Protein AF-A0A4Y9YD47-F1 (afdb_monomer_lite)

Secondary structure (DSSP, 8-state):
--TT--------B---TT--TTS-PPPTTS-TT-GGGGHHHHHHHHHHHHHHS---B-HHHHHHHHHHTT---------

Structure (mmCIF, N/CA/C/O backbone):
data_AF-A0A4Y9YD47-F1
#
_entry.id   AF-A0A4Y9YD47-F1
#
loop_
_atom_site.group_PDB
_atom_site.id
_atom_site.type_symbol
_atom_site.label_atom_id
_atom_site.label_alt_id
_atom_site.label_comp_id
_atom_site.label_asym_id
_atom_site.label_entity_id
_atom_site.label_seq_id
_atom_site.pdbx_PDB_ins_code
_atom_site.Cartn_x
_atom_site.Cartn_y
_atom_site.Cartn_z
_atom_site.occupancy
_atom_site.B_iso_or_equiv
_atom_site.auth_seq_id
_atom_site.auth_comp_id
_atom_site.auth_asym_id
_atom_site.auth_atom_id
_atom_site.pdbx_PDB_model_num
ATOM 1 N N . MET A 1 1 ? -15.729 7.180 19.481 1.00 87.81 1 MET A N 1
ATOM 2 C CA . MET A 1 1 ? -16.472 6.795 18.259 1.00 87.81 1 MET A CA 1
ATOM 3 C C . MET A 1 1 ? -17.478 5.721 18.637 1.00 87.81 1 MET A C 1
ATOM 5 O O . MET A 1 1 ? -17.116 4.854 19.421 1.00 87.81 1 MET A O 1
ATOM 9 N N . SER A 1 2 ? -18.727 5.794 18.164 1.00 92.94 2 SER A N 1
ATOM 10 C CA . SER A 1 2 ? -19.686 4.699 18.387 1.00 92.94 2 SER A CA 1
ATOM 11 C C . SER A 1 2 ? -19.323 3.496 17.500 1.00 92.94 2 SER A C 1
ATOM 13 O O . SER A 1 2 ? -18.643 3.696 16.492 1.00 92.94 2 SER A O 1
ATOM 15 N N . PRO A 1 3 ? -19.797 2.273 17.799 1.00 90.62 3 PRO A N 1
ATOM 16 C CA . PRO A 1 3 ? -19.486 1.087 16.990 1.00 90.62 3 PRO A CA 1
ATOM 17 C C . PRO A 1 3 ? -19.867 1.192 15.502 1.00 90.62 3 PRO A C 1
ATOM 19 O O . PRO A 1 3 ? -19.291 0.498 14.672 1.00 90.62 3 PRO A O 1
ATOM 22 N N . ASN A 1 4 ? -20.806 2.080 15.155 1.00 94.06 4 ASN A N 1
ATOM 23 C CA . ASN A 1 4 ? -21.254 2.313 13.776 1.00 94.06 4 ASN A CA 1
ATOM 24 C C . ASN A 1 4 ? -20.572 3.518 13.106 1.00 94.06 4 ASN A C 1
ATOM 26 O O . ASN A 1 4 ? -20.869 3.838 11.955 1.00 94.06 4 ASN A O 1
ATOM 30 N N . SER A 1 5 ? -19.693 4.224 13.821 1.00 96.00 5 SER A N 1
ATOM 31 C CA . SER A 1 5 ? -18.933 5.339 13.256 1.00 96.00 5 SER A CA 1
ATOM 32 C C . SER A 1 5 ? -17.858 4.816 12.298 1.00 96.00 5 SER A C 1
ATOM 34 O O . SER A 1 5 ? -17.253 3.776 12.547 1.00 96.00 5 SER A O 1
ATOM 36 N N . ARG A 1 6 ? -17.571 5.559 11.225 1.00 95.94 6 ARG A N 1
ATOM 37 C CA . ARG A 1 6 ? -16.495 5.250 10.269 1.00 95.94 6 ARG A CA 1
ATOM 38 C C . ARG A 1 6 ? -15.496 6.402 10.222 1.00 95.94 6 ARG A C 1
ATOM 40 O O . ARG A 1 6 ? -15.895 7.557 10.346 1.00 95.94 6 ARG A O 1
ATOM 47 N N . VAL A 1 7 ? -14.219 6.082 10.027 1.00 95.06 7 VAL A N 1
ATOM 48 C CA . VAL A 1 7 ? -13.178 7.069 9.706 1.00 95.06 7 VAL A CA 1
ATOM 49 C C . VAL A 1 7 ? -12.957 7.032 8.199 1.00 95.06 7 VAL A C 1
ATOM 51 O O . VAL A 1 7 ? -12.756 5.957 7.637 1.00 95.06 7 VAL A O 1
ATOM 54 N N . LEU A 1 8 ? -13.006 8.195 7.552 1.00 95.44 8 LEU A N 1
ATOM 55 C CA . LEU A 1 8 ? -12.566 8.358 6.170 1.00 95.44 8 LEU A CA 1
ATOM 56 C C . LEU A 1 8 ? -11.184 9.007 6.187 1.00 95.44 8 LEU A C 1
ATOM 58 O O . LEU A 1 8 ? -11.027 10.096 6.734 1.00 95.44 8 LEU A O 1
ATOM 62 N N . ILE A 1 9 ? -10.206 8.334 5.589 1.00 94.12 9 ILE A N 1
ATOM 63 C CA . ILE A 1 9 ? -8.836 8.827 5.447 1.00 94.12 9 ILE A CA 1
ATOM 64 C C . ILE A 1 9 ? -8.607 9.116 3.963 1.00 94.12 9 ILE A C 1
ATOM 66 O O . ILE A 1 9 ? -8.865 8.256 3.121 1.00 94.12 9 ILE A O 1
ATOM 70 N N . ILE A 1 10 ? -8.160 10.333 3.653 1.00 94.19 10 ILE A N 1
ATOM 71 C CA . ILE A 1 10 ? -7.777 10.754 2.302 1.00 94.19 10 ILE A CA 1
ATOM 72 C C . ILE A 1 10 ? -6.277 11.001 2.339 1.00 94.19 10 ILE A C 1
ATOM 74 O O . ILE A 1 10 ? -5.828 11.984 2.922 1.00 94.19 10 ILE A O 1
ATOM 78 N N . GLU A 1 11 ? -5.514 10.094 1.745 1.00 91.06 11 GLU A N 1
ATOM 79 C CA . GLU A 1 11 ? -4.058 10.102 1.853 1.00 91.06 11 GLU A CA 1
ATOM 80 C C . GLU A 1 11 ? -3.413 9.575 0.573 1.00 91.06 11 GLU A C 1
ATOM 82 O O . GLU A 1 11 ? -4.067 8.975 -0.293 1.00 91.06 11 GLU A O 1
ATOM 87 N N . MET A 1 12 ? -2.114 9.825 0.429 1.00 93.06 12 MET A N 1
ATOM 88 C CA . MET A 1 12 ? -1.371 9.376 -0.728 1.00 93.06 12 MET A CA 1
ATOM 89 C C . MET A 1 12 ? -0.957 7.910 -0.577 1.00 93.06 12 MET A C 1
ATOM 91 O O . MET A 1 12 ? 0.028 7.563 0.053 1.00 93.06 12 MET A O 1
ATOM 95 N N . ILE A 1 13 ? -1.696 7.020 -1.234 1.00 93.50 13 ILE A N 1
ATOM 96 C CA . ILE A 1 13 ? -1.339 5.597 -1.260 1.00 93.50 13 ILE A CA 1
ATOM 97 C C . ILE A 1 13 ? -0.223 5.335 -2.273 1.00 93.50 13 ILE A C 1
ATOM 99 O O . ILE A 1 13 ? -0.380 5.641 -3.466 1.00 93.50 13 ILE A O 1
ATOM 103 N N . VAL A 1 14 ? 0.866 4.714 -1.818 1.00 95.00 14 VAL A N 1
ATOM 104 C CA . VAL A 1 14 ? 1.938 4.196 -2.677 1.00 95.00 14 VAL A CA 1
ATOM 105 C C . VAL A 1 14 ? 1.459 2.926 -3.374 1.00 95.00 14 VAL A C 1
ATOM 107 O O . VAL A 1 14 ? 1.030 1.975 -2.725 1.00 95.00 14 VAL A O 1
ATOM 110 N N . HIS A 1 15 ? 1.565 2.890 -4.704 1.00 94.81 15 HIS A N 1
ATOM 111 C CA . HIS A 1 15 ? 1.395 1.665 -5.485 1.00 94.81 15 HIS A CA 1
ATOM 112 C C . HIS A 1 15 ? 2.783 1.049 -5.729 1.00 94.81 15 HIS A C 1
ATOM 114 O O . HIS A 1 15 ? 3.584 1.648 -6.458 1.00 94.81 15 HIS A O 1
ATOM 120 N N . PRO A 1 16 ? 3.101 -0.121 -5.143 1.00 94.56 16 PRO A N 1
ATOM 121 C CA . PRO A 1 16 ? 4.395 -0.760 -5.350 1.00 94.56 16 PRO A CA 1
ATOM 122 C C . PRO A 1 16 ? 4.611 -1.153 -6.821 1.00 94.56 16 PRO A C 1
ATOM 124 O O . PRO A 1 16 ? 3.673 -1.610 -7.476 1.00 94.56 16 PRO A O 1
ATOM 127 N N . PRO A 1 17 ? 5.840 -1.054 -7.362 1.00 93.81 17 PRO A N 1
ATOM 128 C CA . PRO A 1 17 ? 6.126 -1.438 -8.749 1.00 93.81 17 PRO A CA 1
ATOM 129 C C . PRO A 1 17 ? 5.916 -2.935 -9.021 1.00 93.81 17 PRO A C 1
ATOM 131 O O . PRO A 1 17 ? 5.662 -3.313 -10.164 1.00 93.81 17 PRO A O 1
ATOM 134 N N . LEU A 1 18 ? 5.977 -3.767 -7.974 1.00 94.25 18 LEU A N 1
ATOM 135 C CA . LEU A 1 18 ? 5.688 -5.205 -8.020 1.00 94.25 18 LEU A CA 1
ATOM 136 C C . LEU A 1 18 ? 4.198 -5.537 -7.811 1.00 94.25 18 LEU A C 1
ATOM 138 O O . LEU A 1 18 ? 3.818 -6.703 -7.869 1.00 94.25 18 LEU A O 1
ATOM 142 N N . GLY A 1 19 ? 3.355 -4.522 -7.607 1.00 94.44 19 GLY A N 1
ATOM 143 C CA . GLY A 1 19 ? 1.914 -4.656 -7.418 1.00 94.44 19 GLY A CA 1
ATOM 144 C C . GLY A 1 19 ? 1.485 -4.742 -5.956 1.00 94.44 19 GLY A C 1
ATOM 145 O O . GLY A 1 19 ? 2.293 -4.708 -5.031 1.00 94.44 19 GLY A O 1
ATOM 146 N N . SER A 1 20 ? 0.173 -4.817 -5.771 1.00 94.56 20 SER A N 1
ATOM 147 C CA . SER A 1 20 ? -0.513 -4.995 -4.491 1.00 94.56 20 SER A CA 1
ATOM 148 C C . SER A 1 20 ? -1.769 -5.818 -4.755 1.00 94.56 20 SER A C 1
ATOM 150 O O . SER A 1 20 ? -2.388 -5.681 -5.809 1.00 94.56 20 SER A O 1
ATOM 152 N N . ILE A 1 21 ? -2.173 -6.654 -3.798 1.00 92.62 21 ILE A N 1
ATOM 153 C CA . ILE A 1 21 ? -3.429 -7.413 -3.909 1.00 92.62 21 ILE A CA 1
ATOM 154 C C . ILE A 1 21 ? -4.664 -6.500 -3.846 1.00 92.62 21 ILE A C 1
ATOM 156 O O . ILE A 1 21 ? -5.746 -6.897 -4.268 1.00 92.62 21 ILE A O 1
ATOM 160 N N . GLN A 1 22 ? -4.502 -5.285 -3.313 1.00 93.06 22 GLN A N 1
ATOM 161 C CA . GLN A 1 22 ? -5.576 -4.314 -3.108 1.00 93.06 22 GLN A CA 1
ATOM 162 C C . GLN A 1 22 ? -5.685 -3.306 -4.260 1.00 93.06 22 GLN A C 1
ATOM 164 O O . GLN A 1 22 ? -6.659 -2.558 -4.329 1.00 93.06 22 GLN A O 1
ATOM 169 N N . LEU A 1 23 ? -4.699 -3.266 -5.165 1.00 93.81 23 LEU A N 1
ATOM 170 C CA . LEU A 1 23 ? -4.627 -2.304 -6.264 1.00 93.81 23 LEU A CA 1
ATOM 171 C C . LEU A 1 23 ? -4.633 -3.005 -7.619 1.00 93.81 23 LEU A C 1
ATOM 173 O O . LEU A 1 23 ? -4.062 -4.074 -7.810 1.00 93.81 23 LEU A O 1
ATOM 177 N N . LYS A 1 24 ? -5.250 -2.356 -8.608 1.00 94.69 24 LYS A N 1
ATOM 178 C CA . LYS A 1 24 ? -5.243 -2.846 -9.985 1.00 94.69 24 LYS A CA 1
ATOM 179 C C . LYS A 1 24 ? -3.891 -2.572 -10.642 1.00 94.69 24 LYS A C 1
ATOM 181 O O . LYS A 1 24 ? -3.592 -1.419 -10.965 1.00 94.69 24 LYS A O 1
ATOM 186 N N . SER A 1 25 ? -3.132 -3.631 -10.909 1.00 96.00 25 SER A N 1
ATOM 187 C CA . SER A 1 25 ? -1.898 -3.565 -11.695 1.00 96.00 25 SER A CA 1
ATOM 188 C C . SER A 1 25 ? -2.146 -3.043 -13.112 1.00 96.00 25 SER A C 1
ATOM 190 O O . SER A 1 25 ? -3.142 -3.386 -13.758 1.00 96.00 25 SER A O 1
ATOM 192 N N . ALA A 1 26 ? -1.209 -2.238 -13.607 1.00 96.75 26 ALA A N 1
ATOM 193 C CA . ALA A 1 26 ? -1.149 -1.855 -15.010 1.00 96.75 26 ALA A CA 1
ATOM 194 C C . ALA A 1 26 ? -0.983 -3.090 -15.925 1.00 96.75 26 ALA A C 1
ATOM 196 O O . ALA A 1 26 ? -0.403 -4.097 -15.507 1.00 96.75 26 ALA A O 1
ATOM 197 N N . PRO A 1 27 ? -1.464 -3.031 -17.180 1.00 95.62 27 PRO A N 1
ATOM 198 C CA . PRO A 1 27 ? -1.210 -4.087 -18.151 1.00 95.62 27 PRO A CA 1
ATOM 199 C C . PRO A 1 27 ? 0.277 -4.144 -18.533 1.00 95.62 27 PRO A C 1
ATOM 201 O O . PRO A 1 27 ? 0.955 -3.118 -18.620 1.00 95.62 27 PRO A O 1
ATOM 204 N N . ALA A 1 28 ? 0.773 -5.347 -18.825 1.00 94.69 28 ALA A N 1
ATOM 205 C CA . ALA A 1 28 ? 2.126 -5.539 -19.342 1.00 94.69 28 ALA A CA 1
ATOM 206 C C . ALA A 1 28 ? 2.335 -4.765 -20.667 1.00 94.69 28 ALA A C 1
ATOM 208 O O . ALA A 1 28 ? 1.395 -4.658 -21.458 1.00 94.69 28 ALA A O 1
ATOM 209 N N . PRO A 1 29 ? 3.544 -4.231 -20.939 1.00 94.25 29 PRO A N 1
ATOM 210 C CA . PRO A 1 29 ? 4.802 -4.428 -20.207 1.00 94.25 29 PRO A CA 1
ATOM 211 C C . PRO A 1 29 ? 5.061 -3.389 -19.101 1.00 94.25 29 PRO A C 1
ATOM 213 O O . PRO A 1 29 ? 6.188 -3.274 -18.623 1.00 94.25 29 PRO A O 1
ATOM 216 N N . LEU A 1 30 ? 4.060 -2.592 -18.715 1.00 95.94 30 LEU A N 1
ATOM 217 C CA . LEU A 1 30 ? 4.248 -1.583 -17.676 1.00 95.94 30 LEU A CA 1
ATOM 218 C C . LEU A 1 30 ? 4.472 -2.240 -16.304 1.00 95.94 30 LEU A C 1
ATOM 220 O O . LEU A 1 30 ? 3.898 -3.298 -16.032 1.00 95.94 30 LEU A O 1
ATOM 224 N N . PRO A 1 31 ? 5.253 -1.607 -15.408 1.00 96.38 31 PRO A N 1
ATOM 225 C CA . PRO A 1 31 ? 5.264 -2.010 -14.007 1.00 96.38 31 PRO A CA 1
ATOM 226 C C . PRO A 1 31 ? 3.865 -1.816 -13.413 1.00 96.38 31 PRO A C 1
ATOM 228 O O . PRO A 1 31 ? 3.116 -0.934 -13.846 1.00 96.38 31 PRO A O 1
ATOM 231 N N . ALA A 1 32 ? 3.521 -2.605 -12.393 1.00 96.88 32 ALA A N 1
ATOM 232 C CA . ALA A 1 32 ? 2.167 -2.643 -11.836 1.00 96.88 32 ALA A CA 1
ATOM 233 C C . ALA A 1 32 ? 1.655 -1.255 -11.417 1.00 96.88 32 ALA A C 1
ATOM 235 O O . ALA A 1 32 ? 0.477 -0.947 -11.586 1.00 96.88 32 ALA A O 1
ATOM 236 N N . ASN A 1 33 ? 2.566 -0.388 -10.976 1.00 95.62 33 ASN A N 1
ATOM 237 C CA . ASN A 1 33 ? 2.291 0.980 -10.561 1.00 95.62 33 ASN A CA 1
ATOM 238 C C . ASN A 1 33 ? 2.183 2.013 -11.697 1.00 95.62 33 ASN A C 1
ATOM 240 O O . ASN A 1 33 ? 2.252 3.209 -11.422 1.00 95.62 33 ASN A O 1
ATOM 244 N N . TYR A 1 34 ? 2.022 1.611 -12.959 1.00 96.06 34 TYR A N 1
ATOM 245 C CA . TYR A 1 34 ? 1.892 2.522 -14.112 1.00 96.06 34 TYR A CA 1
ATOM 246 C C . TYR A 1 34 ? 3.150 3.370 -14.403 1.00 96.06 34 TYR A C 1
ATOM 248 O O . TYR A 1 34 ? 3.103 4.306 -15.207 1.00 96.06 34 TYR A O 1
ATOM 256 N N . GLY A 1 35 ? 4.288 3.063 -13.769 1.00 94.50 35 GLY A N 1
ATOM 257 C CA . GLY A 1 35 ? 5.571 3.727 -14.000 1.00 94.50 35 GLY A CA 1
ATOM 258 C C . GLY A 1 35 ? 5.478 5.236 -13.784 1.00 94.50 35 GLY A C 1
ATOM 259 O O . GLY A 1 35 ? 5.211 5.702 -12.677 1.00 94.50 35 GLY A O 1
ATOM 260 N N . ARG A 1 36 ? 5.655 6.016 -14.860 1.00 94.31 36 ARG A N 1
ATOM 261 C CA . ARG A 1 36 ? 5.585 7.486 -14.812 1.00 94.31 36 ARG A CA 1
ATOM 262 C C . ARG A 1 36 ? 4.229 8.016 -14.333 1.00 94.31 36 ARG A C 1
ATOM 264 O O . ARG A 1 36 ? 4.195 9.101 -13.762 1.00 94.31 36 ARG A O 1
ATOM 271 N N . GLY A 1 37 ? 3.142 7.254 -14.490 1.00 92.81 37 GLY A N 1
ATOM 272 C CA . GLY A 1 37 ? 1.832 7.612 -13.932 1.00 92.81 37 GLY A CA 1
ATOM 273 C C . GLY A 1 37 ? 1.836 7.760 -12.404 1.00 92.81 37 GLY A C 1
ATOM 274 O O . GLY A 1 37 ? 1.072 8.553 -11.865 1.00 92.81 37 GLY A O 1
ATOM 275 N N . SER A 1 38 ? 2.750 7.075 -11.709 1.00 93.44 38 SER A N 1
ATOM 276 C CA . SER A 1 38 ? 2.928 7.178 -10.254 1.00 93.44 38 SER A CA 1
ATOM 277 C C . SER A 1 38 ? 4.065 8.115 -9.831 1.00 93.44 38 SER A C 1
ATOM 279 O O . SER A 1 38 ? 4.397 8.163 -8.648 1.00 93.44 38 SER A O 1
ATOM 281 N N . LEU A 1 39 ? 4.655 8.891 -10.753 1.00 93.69 39 LEU A N 1
ATOM 282 C CA . LEU A 1 39 ? 5.807 9.758 -10.465 1.00 93.69 39 LEU A CA 1
ATOM 283 C C . LEU A 1 39 ? 5.536 10.727 -9.307 1.00 93.69 39 LEU A C 1
ATOM 285 O O . LEU A 1 39 ? 6.352 10.836 -8.397 1.00 93.69 39 LEU A O 1
ATOM 289 N N . MET A 1 40 ? 4.372 11.385 -9.313 1.00 93.50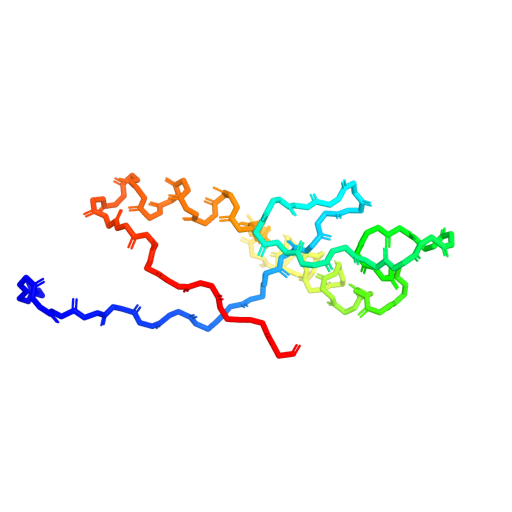 40 MET A N 1
ATOM 290 C CA . MET A 1 40 ? 4.018 12.354 -8.269 1.00 93.50 40 MET A CA 1
ATOM 291 C C . MET A 1 40 ? 3.943 11.718 -6.879 1.00 93.50 40 MET A C 1
ATOM 293 O O . MET A 1 40 ? 4.266 12.383 -5.901 1.00 93.50 40 MET A O 1
ATOM 297 N N . LYS A 1 41 ? 3.583 10.429 -6.791 1.00 93.62 41 LYS A N 1
ATOM 298 C CA . LYS A 1 41 ? 3.539 9.701 -5.518 1.00 93.62 41 LYS A CA 1
ATOM 299 C C . LYS A 1 41 ? 4.934 9.477 -4.947 1.00 93.62 41 LYS A C 1
ATOM 301 O O . LYS A 1 41 ? 5.166 9.757 -3.781 1.00 93.62 41 LYS A O 1
ATOM 306 N N . GLY A 1 42 ? 5.875 9.051 -5.791 1.00 94.19 42 GLY A N 1
ATOM 307 C CA . GLY A 1 42 ? 7.274 8.902 -5.383 1.00 94.19 42 GLY A CA 1
ATOM 308 C C . GLY A 1 42 ? 7.933 10.238 -5.026 1.00 94.19 42 GLY A C 1
ATOM 309 O O . GLY A 1 42 ? 8.693 10.311 -4.069 1.00 94.19 42 GLY A O 1
ATOM 310 N N . MET A 1 43 ? 7.618 11.315 -5.755 1.00 96.38 43 MET A N 1
ATOM 311 C CA . MET A 1 43 ? 8.120 12.651 -5.412 1.00 96.38 43 MET A CA 1
ATOM 312 C C . MET A 1 43 ? 7.589 13.132 -4.060 1.00 96.38 43 MET A C 1
ATOM 314 O O . MET A 1 43 ? 8.353 13.698 -3.286 1.00 96.38 43 MET A O 1
ATOM 318 N N . HIS A 1 44 ? 6.307 12.901 -3.769 1.00 96.50 44 HIS A N 1
ATOM 319 C CA . HIS A 1 44 ? 5.721 13.277 -2.486 1.00 96.50 44 HIS A CA 1
ATOM 320 C C . HIS A 1 44 ? 6.357 12.513 -1.321 1.00 96.50 44 HIS A C 1
ATOM 322 O O . HIS A 1 44 ? 6.710 13.132 -0.328 1.00 96.50 44 HIS A O 1
ATOM 328 N N . ASP A 1 45 ? 6.599 11.209 -1.472 1.00 96.50 45 ASP A N 1
ATOM 329 C CA . ASP A 1 45 ? 7.293 10.400 -0.461 1.00 96.50 45 ASP A CA 1
ATOM 330 C C . ASP A 1 45 ? 8.691 10.954 -0.132 1.00 96.50 45 ASP A C 1
ATOM 332 O O . ASP A 1 45 ? 9.044 11.138 1.031 1.00 96.50 45 ASP A O 1
ATOM 33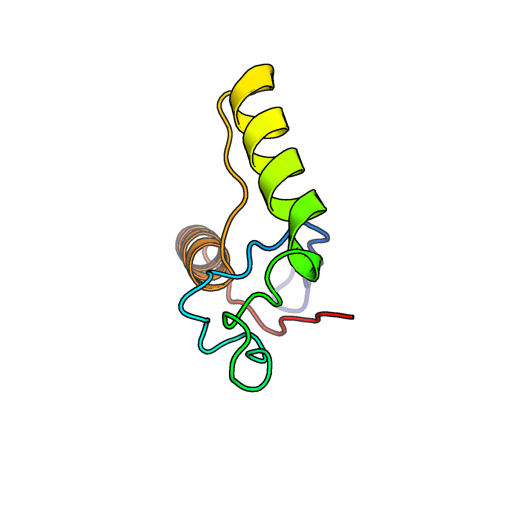6 N N . ILE A 1 46 ? 9.453 11.364 -1.154 1.00 97.50 46 ILE A N 1
ATOM 337 C CA . ILE A 1 46 ? 10.750 12.033 -0.960 1.00 97.50 46 ILE A CA 1
ATOM 338 C C . ILE A 1 46 ? 10.589 13.372 -0.227 1.00 97.50 46 ILE A C 1
ATOM 340 O O . ILE A 1 46 ? 11.418 13.708 0.621 1.00 97.50 46 ILE A O 1
ATOM 344 N N . VAL A 1 47 ? 9.550 14.150 -0.545 1.00 97.88 47 VAL A N 1
ATOM 345 C CA . VAL A 1 47 ? 9.261 15.423 0.136 1.00 97.88 47 VAL A CA 1
ATOM 346 C C . VAL A 1 47 ? 8.932 15.182 1.610 1.00 97.88 47 VAL A C 1
ATOM 348 O O . VAL A 1 47 ? 9.513 15.847 2.467 1.00 97.88 47 VAL A O 1
ATOM 351 N N . MET A 1 48 ? 8.072 14.209 1.915 1.00 98.06 48 MET A N 1
ATOM 352 C CA . MET A 1 48 ? 7.705 13.842 3.285 1.00 98.06 48 MET A CA 1
ATOM 353 C C . MET A 1 48 ? 8.913 13.365 4.090 1.00 98.06 48 MET A C 1
ATOM 355 O O . MET A 1 48 ? 9.128 13.833 5.210 1.00 98.06 48 MET A O 1
ATOM 359 N N . LEU A 1 49 ? 9.769 12.532 3.495 1.00 98.12 49 LEU A N 1
ATOM 360 C CA . LEU A 1 49 ? 11.031 12.126 4.108 1.00 98.12 49 LEU A CA 1
ATOM 361 C C . LEU A 1 49 ? 11.929 13.335 4.390 1.00 98.12 49 LEU A C 1
ATOM 363 O O . LEU A 1 49 ? 12.431 13.500 5.500 1.00 98.12 49 LEU A O 1
ATOM 367 N N . SER A 1 50 ? 12.116 14.201 3.395 1.00 98.50 50 SER A N 1
ATOM 368 C CA . SER A 1 50 ? 13.065 15.317 3.476 1.00 98.50 50 SER A CA 1
ATOM 369 C C . SER A 1 50 ? 12.632 16.402 4.461 1.00 98.50 50 SER A C 1
ATOM 371 O O . SER A 1 50 ? 13.478 17.031 5.091 1.00 98.50 50 SER A O 1
ATOM 373 N N . MET A 1 51 ? 11.326 16.651 4.577 1.00 98.38 51 MET A N 1
ATOM 374 C CA . MET A 1 51 ? 10.790 17.733 5.404 1.00 98.38 51 MET A CA 1
ATOM 375 C C . MET A 1 51 ? 10.398 17.277 6.809 1.00 98.38 51 MET A C 1
ATOM 377 O O . MET A 1 51 ? 10.469 18.077 7.740 1.00 98.38 51 MET A O 1
ATOM 381 N N . LEU A 1 52 ? 9.955 16.026 6.959 1.00 98.06 52 LEU A N 1
ATOM 382 C CA . LEU A 1 52 ? 9.286 15.548 8.172 1.00 98.06 52 LEU A CA 1
ATOM 383 C C . LEU A 1 52 ? 9.855 14.227 8.706 1.00 98.06 52 LEU A C 1
ATOM 385 O O . LEU A 1 52 ? 9.416 13.775 9.760 1.00 98.06 52 LEU A O 1
ATOM 389 N N . ASN A 1 53 ? 10.836 13.625 8.020 1.00 98.00 53 ASN A N 1
ATOM 390 C CA . ASN A 1 53 ? 11.333 12.278 8.315 1.00 98.00 53 ASN A CA 1
ATOM 391 C C . ASN A 1 53 ? 10.195 11.238 8.362 1.00 98.00 53 ASN A C 1
ATOM 393 O O . ASN A 1 53 ? 10.184 10.345 9.211 1.00 98.00 53 ASN A O 1
ATOM 397 N N . ASP A 1 54 ? 9.221 11.401 7.463 1.00 97.06 54 ASP A N 1
ATOM 398 C CA . ASP A 1 54 ? 8.048 10.536 7.330 1.00 97.06 54 ASP A CA 1
ATOM 399 C C . ASP A 1 54 ? 8.096 9.737 6.016 1.00 97.06 54 ASP A C 1
ATOM 401 O O . ASP A 1 54 ? 8.994 9.923 5.193 1.00 97.06 54 ASP A O 1
ATOM 405 N N . SER A 1 55 ? 7.140 8.829 5.825 1.00 96.00 55 SER A N 1
ATOM 406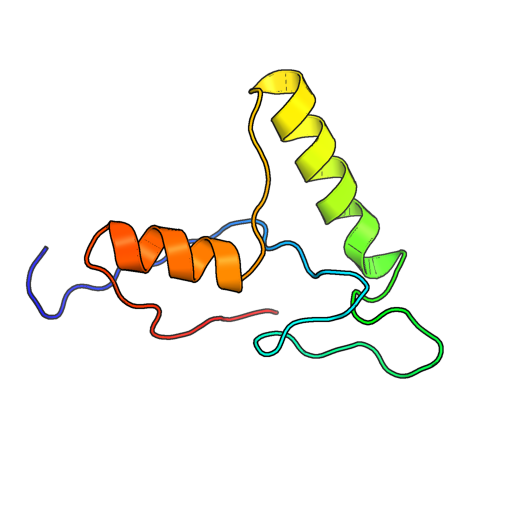 C CA . SER A 1 55 ? 7.016 8.000 4.624 1.00 96.00 55 SER A CA 1
ATOM 407 C C . SER A 1 55 ? 5.558 7.777 4.239 1.00 96.00 55 SER A C 1
ATOM 409 O O . SER A 1 55 ? 4.731 7.436 5.094 1.00 96.00 55 SER A O 1
ATOM 411 N N . GLU A 1 56 ? 5.272 7.837 2.945 1.00 96.31 56 GLU A N 1
ATOM 412 C CA . GLU A 1 56 ? 4.003 7.392 2.384 1.00 96.31 56 GLU A CA 1
ATOM 413 C C . GLU A 1 56 ? 3.876 5.868 2.462 1.00 96.31 56 GLU A C 1
ATOM 415 O O . GLU A 1 56 ? 4.859 5.125 2.429 1.00 96.31 56 GLU A O 1
ATOM 420 N N . ARG A 1 57 ? 2.640 5.372 2.572 1.00 95.88 57 ARG A N 1
ATOM 421 C CA . ARG A 1 57 ? 2.386 3.952 2.860 1.00 95.88 57 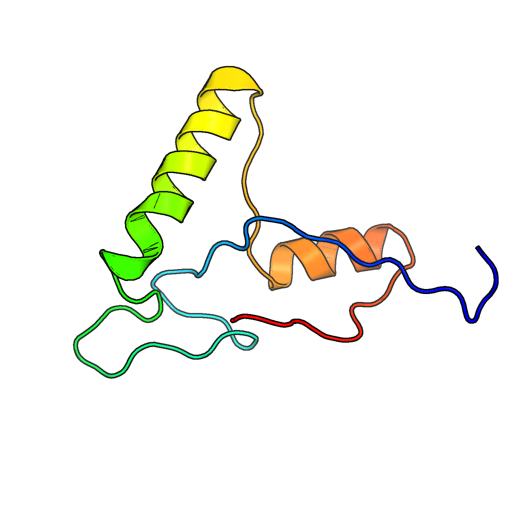ARG A CA 1
ATOM 422 C C . ARG A 1 57 ? 1.682 3.234 1.714 1.00 95.88 57 ARG A C 1
ATOM 424 O O . ARG A 1 57 ? 0.863 3.802 0.987 1.00 95.88 57 ARG A O 1
ATOM 431 N N . THR A 1 58 ? 1.972 1.943 1.580 1.00 95.69 58 THR A N 1
ATOM 432 C CA . THR A 1 58 ? 1.192 1.023 0.739 1.00 95.69 58 THR A CA 1
ATOM 433 C C . THR A 1 58 ? -0.147 0.686 1.411 1.00 95.69 58 THR A C 1
ATOM 435 O O . THR A 1 58 ? -0.292 0.881 2.625 1.00 95.69 58 THR A O 1
ATOM 438 N N . PRO A 1 59 ? -1.131 0.136 0.675 1.00 95.00 59 PRO A N 1
ATOM 439 C CA . PRO A 1 59 ? -2.388 -0.311 1.273 1.00 95.00 59 PRO A CA 1
ATOM 440 C C . PRO A 1 59 ? -2.203 -1.294 2.439 1.00 95.00 59 PRO A C 1
ATOM 442 O O . PRO A 1 59 ? -2.835 -1.153 3.483 1.00 95.00 59 PRO A O 1
ATOM 445 N N . GLU A 1 60 ? -1.280 -2.246 2.300 1.00 95.44 60 GLU A N 1
ATOM 446 C CA . GLU A 1 60 ? -0.998 -3.268 3.312 1.00 95.44 60 GLU A CA 1
ATOM 447 C C . GLU A 1 60 ? -0.376 -2.655 4.573 1.00 95.44 60 GLU A C 1
ATOM 449 O O . GLU A 1 60 ? -0.687 -3.054 5.697 1.00 95.44 60 GLU A O 1
ATOM 454 N N . GLN A 1 61 ? 0.486 -1.647 4.411 1.00 96.38 61 GLN A N 1
ATOM 455 C CA . GLN A 1 61 ? 1.050 -0.910 5.540 1.00 96.38 61 GLN A CA 1
ATOM 456 C C . GLN A 1 61 ? -0.027 -0.098 6.271 1.00 96.38 61 GLN A C 1
ATOM 458 O O . GLN A 1 61 ? -0.034 -0.082 7.505 1.00 96.38 61 GLN A O 1
ATOM 463 N N . PHE A 1 62 ? -0.953 0.530 5.537 1.00 95.12 62 PHE A N 1
ATOM 464 C CA . PHE A 1 62 ? -2.109 1.214 6.123 1.00 95.12 62 PHE A CA 1
ATOM 465 C C . PHE A 1 62 ? -3.005 0.267 6.907 1.00 95.12 62 PHE A C 1
ATOM 467 O O . PHE A 1 62 ? -3.354 0.560 8.049 1.00 95.12 62 PHE A O 1
ATOM 474 N N . GLU A 1 63 ? -3.340 -0.883 6.328 1.00 95.06 63 GLU A N 1
ATOM 475 C CA . GLU A 1 63 ? -4.106 -1.919 7.012 1.00 95.06 63 GLU A CA 1
ATOM 476 C C . GLU A 1 63 ? -3.386 -2.390 8.281 1.00 95.06 63 GLU A C 1
ATOM 478 O O . GLU A 1 63 ? -3.998 -2.499 9.341 1.00 95.06 63 GLU A O 1
ATOM 483 N N . GLY A 1 64 ? -2.062 -2.558 8.226 1.00 96.56 64 GLY A N 1
ATOM 484 C CA . GLY A 1 64 ? -1.250 -2.858 9.401 1.00 96.56 64 GLY A CA 1
ATOM 485 C C . GLY A 1 64 ? -1.353 -1.798 10.506 1.00 96.56 64 GLY A C 1
ATOM 486 O O . GLY A 1 64 ? -1.447 -2.151 11.682 1.00 96.56 64 GLY A O 1
ATOM 487 N N . VAL A 1 65 ? -1.345 -0.506 10.159 1.00 96.38 65 VAL A N 1
ATOM 488 C CA . VAL A 1 65 ? -1.533 0.595 11.123 1.00 96.38 65 VAL A CA 1
ATOM 489 C C . VAL A 1 65 ? -2.952 0.585 11.694 1.00 96.38 65 VAL A C 1
ATOM 491 O O . VAL A 1 65 ? -3.108 0.648 12.913 1.00 96.38 65 VAL A O 1
ATOM 494 N N . ALA A 1 66 ? -3.970 0.457 10.840 1.00 95.44 66 ALA A N 1
ATOM 495 C CA . ALA A 1 66 ? -5.371 0.406 11.250 1.00 95.44 66 ALA A CA 1
ATOM 496 C C . ALA A 1 66 ? -5.620 -0.748 12.231 1.00 95.44 66 ALA A C 1
ATOM 498 O O . ALA A 1 66 ? -6.163 -0.527 13.313 1.00 95.44 66 ALA A O 1
ATOM 499 N N . ASN A 1 67 ? -5.117 -1.942 11.911 1.00 97.12 67 ASN A N 1
ATOM 500 C CA . ASN A 1 67 ? -5.232 -3.124 12.761 1.00 97.12 67 ASN A CA 1
ATOM 501 C C . ASN A 1 67 ? -4.578 -2.905 14.133 1.00 97.12 67 ASN A C 1
ATOM 503 O O . ASN A 1 67 ? -5.178 -3.222 15.160 1.00 97.12 67 ASN A O 1
ATOM 507 N N . ARG A 1 68 ? -3.378 -2.304 14.185 1.00 98.00 68 ARG A N 1
ATOM 508 C CA . ARG A 1 68 ? -2.720 -1.963 15.463 1.00 98.00 68 ARG A CA 1
ATOM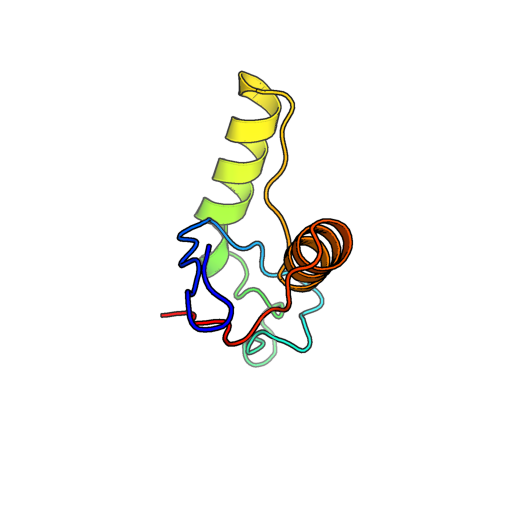 509 C C . ARG A 1 68 ? -3.488 -0.919 16.275 1.00 98.00 68 ARG A C 1
ATOM 511 O O . ARG A 1 68 ? -3.390 -0.920 17.496 1.00 98.00 68 ARG A O 1
ATOM 518 N N . ALA A 1 69 ? -4.257 -0.057 15.615 1.00 96.25 69 ALA A N 1
ATOM 519 C CA . ALA A 1 69 ? -5.124 0.926 16.256 1.00 96.25 69 ALA A CA 1
ATOM 520 C C . ALA A 1 69 ? -6.497 0.358 16.679 1.00 96.25 69 ALA A C 1
ATOM 522 O O . ALA A 1 69 ? -7.343 1.112 17.158 1.00 96.25 69 ALA A O 1
ATOM 523 N N . GLY A 1 70 ? -6.747 -0.947 16.502 1.00 95.94 70 GLY A N 1
ATOM 524 C CA . GLY A 1 70 ? -8.043 -1.569 16.799 1.00 95.94 70 GLY A CA 1
ATOM 525 C C . GLY A 1 70 ? -9.133 -1.245 15.772 1.00 95.94 70 GLY A C 1
ATOM 526 O O . GLY A 1 70 ? -10.321 -1.392 16.060 1.00 95.94 70 GLY A O 1
ATOM 527 N N . LEU A 1 71 ? -8.739 -0.789 14.583 1.00 95.62 71 LEU A N 1
ATOM 528 C CA . LEU A 1 71 ? -9.617 -0.533 13.446 1.00 95.62 71 LEU A CA 1
ATOM 529 C C . LEU A 1 71 ? -9.482 -1.658 12.416 1.00 95.62 71 LEU A C 1
ATOM 531 O O . LEU A 1 71 ? -8.524 -2.423 12.431 1.00 95.62 71 LEU A O 1
ATOM 535 N N . ARG A 1 72 ? -10.433 -1.729 11.485 1.00 94.25 72 ARG A N 1
ATOM 536 C CA . ARG A 1 72 ? -10.348 -2.588 10.298 1.00 94.25 72 ARG A CA 1
ATOM 537 C C . ARG A 1 72 ? -10.625 -1.772 9.045 1.00 94.25 72 ARG A C 1
ATOM 539 O O . ARG A 1 72 ? -11.506 -0.908 9.056 1.00 94.25 72 ARG A O 1
ATOM 546 N N . THR A 1 73 ? -9.907 -2.061 7.967 1.00 93.31 73 THR A N 1
ATOM 547 C CA . THR A 1 73 ? -10.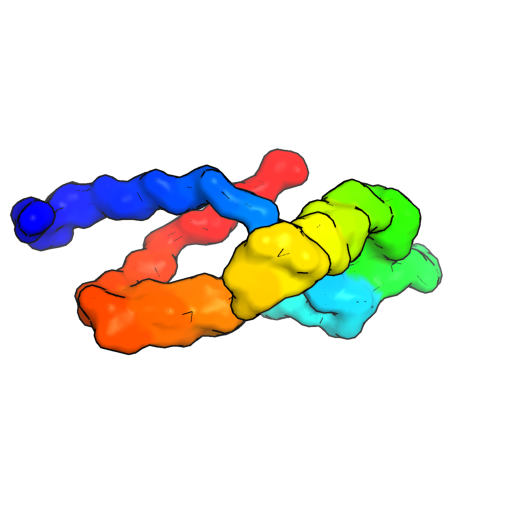134 -1.414 6.672 1.00 93.31 73 THR A CA 1
ATOM 548 C C . THR A 1 73 ? -11.389 -1.991 6.023 1.00 93.31 73 THR A C 1
ATOM 550 O O . THR A 1 73 ? -11.493 -3.192 5.806 1.00 93.31 73 THR A O 1
ATOM 553 N N . GLU A 1 74 ? -12.368 -1.137 5.728 1.00 93.25 74 GLU A N 1
ATOM 554 C CA . GLU A 1 74 ? -13.643 -1.556 5.119 1.00 93.25 74 GLU A CA 1
ATOM 555 C C . GLU A 1 74 ? -13.637 -1.464 3.596 1.00 93.25 74 GLU A C 1
ATOM 557 O O . GLU A 1 74 ? -14.218 -2.293 2.902 1.00 93.25 74 GLU A O 1
ATOM 562 N N . LYS A 1 75 ? -13.020 -0.409 3.067 1.00 92.25 75 LYS A N 1
ATOM 563 C CA . LYS A 1 75 ? -12.963 -0.148 1.635 1.00 92.25 75 LYS A CA 1
ATOM 564 C C . LYS A 1 75 ? -11.739 0.694 1.327 1.00 92.25 75 LYS A C 1
ATOM 566 O O . LYS A 1 75 ? -11.562 1.753 1.924 1.00 92.25 75 LYS A O 1
ATOM 571 N N . LEU A 1 76 ? -10.971 0.258 0.337 1.00 91.56 76 LEU A N 1
ATOM 572 C CA . LEU A 1 76 ? -10.003 1.093 -0.356 1.00 91.56 76 LEU A CA 1
ATOM 573 C C . LEU A 1 76 ? -10.648 1.594 -1.650 1.00 91.56 76 LEU A C 1
ATOM 575 O O . LEU A 1 76 ? -11.130 0.801 -2.457 1.00 91.56 76 LEU A O 1
ATOM 579 N N . ALA A 1 77 ? -10.705 2.909 -1.829 1.00 85.38 77 ALA A N 1
ATOM 580 C CA . ALA A 1 77 ? -11.197 3.524 -3.053 1.00 85.38 77 ALA A CA 1
ATOM 581 C C . ALA A 1 77 ? -10.036 4.237 -3.745 1.00 85.38 77 ALA A C 1
ATOM 583 O O . ALA A 1 77 ? -9.430 5.134 -3.165 1.00 85.38 77 ALA A O 1
ATOM 584 N N . THR A 1 78 ? -9.742 3.845 -4.982 1.00 75.19 78 THR A N 1
ATOM 585 C CA . THR A 1 78 ? -8.844 4.588 -5.868 1.00 75.19 78 THR A CA 1
ATOM 586 C C . THR A 1 78 ? -9.644 5.096 -7.059 1.00 75.19 78 THR A C 1
ATOM 588 O O . THR A 1 78 ? -10.491 4.366 -7.579 1.00 75.19 78 THR A O 1
ATOM 591 N N . TYR A 1 79 ? -9.397 6.343 -7.445 1.00 59.25 79 TYR A N 1
ATOM 592 C CA . TYR A 1 79 ? -9.975 6.996 -8.622 1.00 59.25 79 TYR A CA 1
ATOM 593 C C . TYR A 1 79 ? -9.079 6.799 -9.843 1.00 59.25 79 TYR A C 1
ATOM 595 O O . TYR A 1 79 ? -7.842 6.724 -9.648 1.00 59.25 79 TYR A O 1
#

Organism: NCBI:txid34475

Sequence (79 aa):
MSPNSRVLIIEMIVHPPLGSIQLKSAPAPLPANYGRGSLMKGMHDIVMLSMLNDSERTPEQFEGVANRAGLRTEKLATY

Foldseek 3Di:
DPPPDDDDDDFQADADQCGDPQDQADDPPGRGRNVVVCVVSVVVQVVCCVPPVDGHYHPVVVQVVQVVVVHHDDDDDDD

Radius of gyration: 14.26 Å; chains: 1; bounding box: 34×25×39 Å

pLDDT: mean 94.24, std 5.03, range [59.25, 98.5]

InterPro domains:
  IPR029063 S-adenosyl-L-methionine-dependent methyltransferase superfamily [G3DSA:3.40.50.150] (1-79)